Protein AF-A0A8T0Z1Q5-F1 (afdb_monomer)

Foldseek 3Di:
DPPDPPPPDDDDCPQDDDCVLQVPDDPQLVVLLVVVCVVPNSNVSSVCSVVDDNVVSSVVSVVSVVVVVVVVVVVVVVVVVVPDDDDD

Solvent-accessible surface area (backbone atoms only — not comparable to full-atom values): 5438 Å² total; per-residue (Å²): 136,86,82,73,81,74,79,82,76,90,87,81,66,90,38,67,83,52,69,85,79,48,74,86,55,51,72,73,37,47,52,34,42,61,49,46,25,73,75,68,34,42,58,54,48,44,50,48,56,73,74,41,53,76,70,52,47,50,50,53,20,52,53,48,46,55,49,50,53,51,50,54,52,49,53,52,49,52,55,60,69,64,62,73,79,85,85,130

Mean predicted aligned error: 11.69 Å

Secondary structure (DSSP, 8-state):
---------SSSTTS---GGG-TTS-HHHHHHHHHHHHHH-HHHHHHHHHHS-HHHHHHHHHHHHHHHHHHHHHHHHHHHHT------

Structure (mmCIF, N/CA/C/O backbone):
data_AF-A0A8T0Z1Q5-F1
#
_entry.id   AF-A0A8T0Z1Q5-F1
#
loop_
_atom_site.group_PDB
_atom_site.id
_atom_s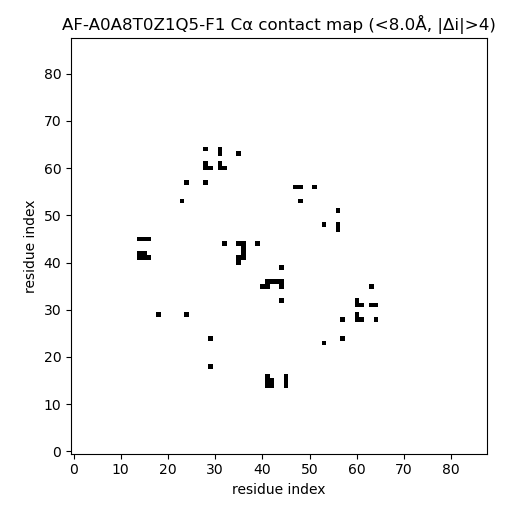ite.type_symbol
_atom_site.label_atom_id
_atom_site.label_alt_id
_atom_site.label_comp_id
_atom_site.label_asym_id
_atom_site.label_entity_id
_atom_site.label_seq_id
_atom_site.pdbx_PDB_ins_code
_atom_site.Cartn_x
_atom_site.Cartn_y
_atom_site.Cartn_z
_atom_site.occupancy
_atom_site.B_iso_or_equiv
_atom_site.auth_seq_id
_atom_site.auth_comp_id
_atom_site.auth_asym_id
_atom_site.auth_atom_id
_atom_site.pdbx_PDB_model_num
ATOM 1 N N . MET A 1 1 ? 30.165 -17.536 -25.019 1.00 48.53 1 MET A N 1
ATOM 2 C CA . MET A 1 1 ? 29.628 -17.254 -23.674 1.00 48.53 1 MET A CA 1
ATOM 3 C C . MET A 1 1 ? 28.172 -16.884 -23.871 1.00 48.53 1 MET A C 1
ATOM 5 O O . MET A 1 1 ? 27.878 -15.714 -24.052 1.00 48.53 1 MET A O 1
ATOM 9 N N . ASP A 1 2 ? 27.289 -17.877 -23.919 1.00 46.72 2 ASP A N 1
ATOM 10 C CA . ASP A 1 2 ? 25.844 -17.640 -23.894 1.00 46.72 2 ASP A CA 1
ATOM 11 C C . ASP A 1 2 ? 25.396 -17.781 -22.444 1.00 46.72 2 ASP A C 1
ATOM 13 O O . ASP A 1 2 ? 25.112 -18.871 -21.950 1.00 46.72 2 ASP A O 1
ATOM 17 N N . GLY A 1 3 ? 25.454 -16.665 -21.723 1.00 52.72 3 GLY A N 1
ATOM 18 C CA . GLY A 1 3 ? 24.820 -16.541 -20.421 1.00 52.72 3 GLY A CA 1
ATOM 19 C C . GLY A 1 3 ? 23.330 -16.352 -20.646 1.00 52.72 3 GLY A C 1
ATOM 20 O O . GLY A 1 3 ? 22.864 -15.222 -20.694 1.00 52.72 3 GLY A O 1
ATOM 21 N N . ASN A 1 4 ? 22.600 -17.450 -20.830 1.00 56.28 4 ASN A N 1
ATOM 22 C CA . ASN A 1 4 ? 21.147 -17.447 -20.750 1.00 56.28 4 ASN A CA 1
ATOM 23 C C . ASN A 1 4 ? 20.752 -16.975 -19.336 1.00 56.28 4 ASN A C 1
ATOM 25 O O . ASN A 1 4 ? 21.094 -17.671 -18.372 1.00 56.28 4 ASN A O 1
ATOM 29 N N . PRO A 1 5 ? 20.065 -15.832 -19.156 1.00 62.97 5 PRO A N 1
ATOM 30 C CA . PRO A 1 5 ? 19.400 -15.564 -17.898 1.00 62.97 5 PRO A CA 1
ATOM 31 C C . PRO A 1 5 ? 18.222 -16.534 -17.822 1.00 62.97 5 PRO A C 1
ATOM 33 O O . PRO A 1 5 ? 17.135 -16.247 -18.314 1.00 62.97 5 PRO A O 1
ATOM 36 N N . SER A 1 6 ? 18.450 -17.705 -17.221 1.00 53.81 6 SER A N 1
ATOM 37 C CA . SER A 1 6 ? 17.374 -18.541 -16.699 1.00 53.81 6 SER A CA 1
ATOM 38 C C . SER A 1 6 ? 16.511 -17.660 -15.803 1.00 53.81 6 SER A C 1
ATOM 40 O O . SER A 1 6 ? 16.843 -17.425 -14.642 1.00 53.81 6 SER A O 1
ATOM 42 N N . MET A 1 7 ? 15.418 -17.145 -16.366 1.00 54.50 7 MET A N 1
ATOM 43 C CA . MET A 1 7 ? 14.279 -16.622 -15.635 1.00 54.50 7 MET A CA 1
ATOM 44 C C . MET A 1 7 ? 13.825 -17.719 -14.675 1.00 54.50 7 MET A C 1
ATOM 46 O O . MET A 1 7 ? 13.163 -18.686 -15.053 1.00 54.50 7 MET A O 1
ATOM 50 N N . CYS A 1 8 ? 14.284 -17.613 -13.434 1.00 47.66 8 CYS A N 1
ATOM 51 C CA . CYS A 1 8 ? 13.963 -18.55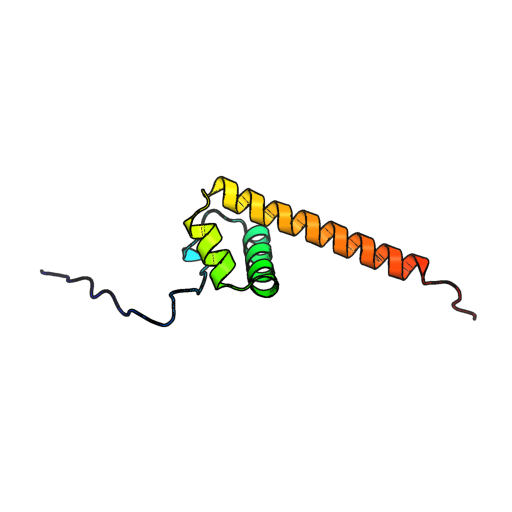1 -12.383 1.00 47.66 8 CYS A CA 1
ATOM 52 C C . CYS A 1 8 ? 12.517 -18.277 -11.941 1.00 47.66 8 CYS A C 1
ATOM 54 O O . CYS A 1 8 ? 12.272 -17.379 -11.145 1.00 47.66 8 CYS A O 1
ATOM 56 N N . GLY A 1 9 ? 11.584 -19.049 -12.507 1.00 44.69 9 GLY A N 1
ATOM 57 C CA . GLY A 1 9 ? 10.291 -19.397 -11.911 1.00 44.69 9 GLY A CA 1
ATOM 58 C C . GLY A 1 9 ? 9.093 -18.480 -12.204 1.00 44.69 9 GLY A C 1
ATOM 59 O O . GLY A 1 9 ? 9.079 -17.319 -11.807 1.00 44.69 9 GLY A O 1
ATOM 60 N N . PRO A 1 10 ? 8.008 -19.019 -12.787 1.00 67.06 10 PRO A N 1
ATOM 61 C CA . PRO A 1 10 ? 6.659 -18.523 -12.566 1.00 67.06 10 PRO A CA 1
ATOM 62 C C . PRO A 1 10 ? 5.981 -19.278 -11.403 1.00 67.06 10 PRO A C 1
ATOM 64 O O . PRO A 1 10 ? 5.998 -20.506 -11.381 1.00 67.06 10 PRO A O 1
ATOM 67 N N . SER A 1 11 ? 5.276 -18.532 -10.542 1.00 49.12 11 SER A N 1
ATOM 68 C CA . SER A 1 11 ? 4.223 -18.982 -9.596 1.00 49.12 11 SER A CA 1
ATOM 69 C C . SER A 1 11 ? 4.592 -19.171 -8.119 1.00 49.12 11 SER A C 1
ATOM 71 O O . SER A 1 11 ? 4.540 -20.270 -7.590 1.00 49.12 11 SER A O 1
ATOM 73 N N . GLU A 1 12 ? 4.845 -18.050 -7.443 1.00 46.50 12 GLU A N 1
ATOM 74 C CA . GLU A 1 12 ? 4.310 -17.760 -6.088 1.00 46.50 12 GLU A CA 1
ATOM 75 C C . GLU A 1 12 ? 4.337 -16.232 -5.834 1.00 46.50 12 GLU A C 1
ATOM 77 O O . GLU A 1 12 ? 3.536 -15.683 -5.089 1.00 46.50 12 GLU A O 1
ATOM 82 N N . SER A 1 13 ? 5.194 -15.520 -6.577 1.00 49.38 13 SER A N 1
ATOM 83 C CA . SER A 1 13 ? 5.487 -14.080 -6.497 1.00 49.38 13 SER A CA 1
ATOM 84 C C . SER A 1 13 ? 4.559 -13.141 -7.289 1.00 49.38 13 SER A C 1
ATOM 86 O O . SER A 1 13 ? 4.887 -11.972 -7.451 1.00 49.38 13 SER A O 1
ATOM 88 N N . ALA A 1 14 ? 3.427 -13.604 -7.833 1.00 54.34 14 ALA A N 1
ATOM 89 C CA . ALA A 1 14 ? 2.589 -12.764 -8.709 1.00 54.34 14 ALA A CA 1
ATOM 90 C C . ALA A 1 14 ? 1.861 -11.622 -7.966 1.00 54.34 14 ALA A C 1
ATOM 92 O O . ALA A 1 14 ? 1.366 -10.684 -8.597 1.00 54.34 14 ALA A O 1
ATOM 93 N N . THR A 1 15 ? 1.806 -11.709 -6.637 1.00 65.81 15 THR A N 1
ATOM 94 C CA . THR A 1 15 ? 1.204 -10.705 -5.755 1.00 65.81 15 THR A CA 1
ATOM 95 C C . THR A 1 15 ? 2.184 -10.105 -4.754 1.00 65.81 15 THR A C 1
ATOM 97 O O . THR A 1 15 ? 1.932 -8.987 -4.325 1.00 65.81 15 THR A O 1
ATOM 100 N N . HIS A 1 16 ? 3.304 -10.770 -4.440 1.00 79.88 16 HIS A N 1
ATOM 101 C CA . HIS A 1 16 ? 4.222 -10.319 -3.389 1.00 79.88 16 HIS A CA 1
ATOM 102 C C . HIS A 1 16 ? 4.930 -9.013 -3.762 1.00 79.88 16 HIS A C 1
ATOM 104 O O . HIS A 1 16 ? 5.714 -8.961 -4.710 1.00 79.88 16 HIS A O 1
ATOM 110 N N . ILE A 1 17 ? 4.666 -7.961 -2.985 1.00 83.75 17 ILE A N 1
ATOM 111 C CA . ILE A 1 17 ? 5.255 -6.634 -3.172 1.00 83.75 17 ILE A CA 1
ATOM 112 C C . ILE A 1 17 ? 6.545 -6.570 -2.358 1.00 83.75 17 ILE A C 1
ATOM 114 O O . ILE A 1 17 ? 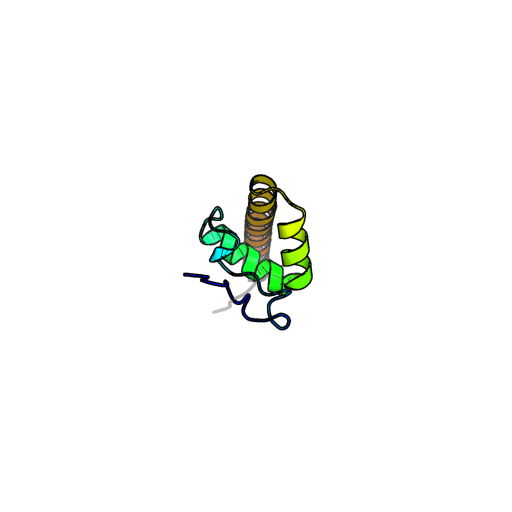6.519 -6.588 -1.130 1.00 83.75 17 ILE A O 1
ATOM 118 N N . SER A 1 18 ? 7.687 -6.475 -3.037 1.00 85.88 18 SER A N 1
ATOM 119 C CA . SER A 1 18 ? 8.987 -6.356 -2.374 1.00 85.88 18 SER A CA 1
ATOM 120 C C . SER A 1 18 ? 9.473 -4.909 -2.350 1.00 85.88 18 SER A C 1
ATOM 122 O O . SER A 1 18 ? 9.171 -4.119 -3.243 1.00 85.88 18 SER A O 1
ATOM 124 N N . ARG A 1 19 ? 10.301 -4.558 -1.359 1.00 84.88 19 ARG A N 1
ATOM 125 C CA . ARG A 1 19 ? 10.915 -3.221 -1.276 1.00 84.88 19 ARG A CA 1
ATOM 126 C C . ARG A 1 19 ? 11.738 -2.871 -2.522 1.00 84.88 19 ARG A C 1
ATOM 128 O O . ARG A 1 19 ? 11.833 -1.702 -2.883 1.00 84.88 19 ARG A O 1
ATOM 135 N N . ALA A 1 20 ? 12.306 -3.882 -3.179 1.00 83.19 20 ALA A N 1
ATOM 136 C CA . ALA A 1 20 ? 13.064 -3.729 -4.418 1.00 83.19 20 ALA A CA 1
ATOM 137 C C . ALA A 1 20 ? 12.191 -3.282 -5.604 1.00 83.19 20 ALA A C 1
ATOM 139 O O . ALA A 1 20 ? 12.709 -2.663 -6.529 1.00 83.19 20 ALA A O 1
ATOM 140 N N . ASP A 1 21 ? 10.884 -3.555 -5.556 1.00 80.38 21 ASP A N 1
ATOM 141 C CA . ASP A 1 21 ? 9.911 -3.156 -6.580 1.00 80.38 21 ASP A CA 1
ATOM 142 C C . ASP A 1 21 ? 9.551 -1.663 -6.479 1.00 80.38 21 ASP A C 1
ATOM 144 O O . ASP A 1 21 ? 9.119 -1.040 -7.445 1.00 80.38 21 ASP A O 1
ATOM 148 N N . CYS A 1 22 ? 9.751 -1.061 -5.301 1.00 83.69 22 CYS A N 1
ATOM 149 C CA . CYS A 1 22 ? 9.420 0.335 -5.024 1.00 83.69 22 CYS A CA 1
ATOM 150 C C . CYS A 1 22 ? 10.573 1.072 -4.315 1.00 83.69 22 CYS A C 1
ATOM 152 O O . CYS A 1 22 ? 10.415 1.480 -3.159 1.00 83.69 22 CYS A O 1
ATOM 154 N N . PRO A 1 23 ? 11.734 1.272 -4.970 1.00 84.88 23 PRO A N 1
ATOM 155 C CA . PRO A 1 23 ? 12.891 1.939 -4.365 1.00 84.88 23 PRO A CA 1
ATOM 156 C C . PRO A 1 23 ? 12.678 3.444 -4.133 1.00 84.88 23 PRO A C 1
ATOM 158 O O . PRO A 1 23 ? 13.404 4.052 -3.354 1.00 84.88 23 PRO A O 1
ATOM 161 N N . HIS A 1 24 ? 11.694 4.049 -4.804 1.00 87.12 24 HIS A N 1
ATOM 162 C CA . HIS A 1 24 ? 11.360 5.473 -4.705 1.00 87.12 24 HIS A CA 1
ATOM 163 C C . HIS A 1 24 ? 10.588 5.835 -3.439 1.00 87.12 24 HIS A C 1
ATOM 165 O O . HIS A 1 24 ? 10.659 6.979 -3.006 1.00 87.12 24 HIS A O 1
ATOM 171 N N . LEU A 1 25 ? 9.869 4.887 -2.837 1.00 87.94 25 LEU A N 1
ATOM 172 C CA . LEU A 1 25 ? 9.105 5.139 -1.615 1.00 87.94 25 LEU A CA 1
ATOM 173 C C . LEU A 1 25 ? 10.041 5.354 -0.424 1.00 87.94 25 LEU A C 1
ATOM 175 O O . LEU A 1 25 ? 11.085 4.713 -0.330 1.00 87.94 25 LEU A O 1
ATOM 179 N N . SER A 1 26 ? 9.656 6.195 0.524 1.00 91.06 26 SER A N 1
ATOM 180 C CA . SER A 1 26 ? 10.341 6.313 1.816 1.00 91.06 26 SER A CA 1
ATOM 181 C C . SER A 1 26 ? 9.930 5.168 2.753 1.00 91.06 26 SER A C 1
ATOM 183 O O . SER A 1 26 ? 8.887 4.549 2.551 1.00 91.06 26 SER A O 1
ATOM 185 N N . ASP A 1 27 ? 10.689 4.905 3.820 1.00 90.62 27 ASP A N 1
ATOM 186 C CA . ASP A 1 27 ? 10.310 3.917 4.849 1.00 90.62 27 ASP A CA 1
ATOM 187 C C . ASP A 1 27 ? 8.878 4.086 5.400 1.00 90.62 27 ASP A C 1
ATOM 189 O O . ASP A 1 27 ? 8.137 3.104 5.397 1.00 90.62 27 ASP A O 1
ATOM 193 N N . PRO A 1 28 ? 8.408 5.290 5.800 1.00 89.31 28 PRO A N 1
ATOM 194 C CA . PRO A 1 28 ? 7.030 5.448 6.277 1.00 89.31 28 PRO A CA 1
ATOM 195 C C . PRO A 1 28 ? 5.976 5.162 5.199 1.00 89.31 28 PRO A C 1
ATOM 197 O O . PRO A 1 28 ? 4.889 4.682 5.511 1.00 89.31 28 PRO A O 1
ATOM 200 N N . GLU A 1 29 ? 6.282 5.439 3.933 1.00 91.06 29 GLU A N 1
ATOM 201 C CA . GLU A 1 29 ? 5.377 5.178 2.810 1.00 91.06 29 GLU A CA 1
ATOM 202 C C . GLU A 1 29 ? 5.306 3.686 2.489 1.00 91.06 29 GLU A C 1
ATOM 204 O O . GLU A 1 29 ? 4.232 3.157 2.207 1.00 91.06 29 GLU A O 1
ATOM 209 N N . TRP A 1 30 ? 6.443 2.997 2.589 1.00 91.00 30 TRP A N 1
ATOM 210 C CA . TRP A 1 30 ? 6.507 1.549 2.470 1.00 91.00 30 TRP A CA 1
ATOM 211 C C . TRP A 1 30 ? 5.712 0.860 3.583 1.00 91.00 30 TRP A C 1
ATOM 213 O O . TRP A 1 30 ? 4.876 0.007 3.299 1.00 91.00 30 TRP A O 1
ATOM 223 N N . GLU A 1 31 ? 5.886 1.282 4.835 1.00 91.81 31 GLU A N 1
ATOM 224 C CA . GLU A 1 31 ? 5.105 0.775 5.971 1.00 91.81 31 GLU A CA 1
ATOM 225 C C . GLU A 1 31 ? 3.599 0.999 5.782 1.00 91.81 31 GLU A C 1
ATOM 227 O O . GLU A 1 31 ? 2.782 0.120 6.065 1.00 91.81 31 GLU A O 1
ATOM 232 N N . ALA A 1 32 ? 3.215 2.162 5.256 1.00 91.62 32 ALA A N 1
ATOM 233 C CA . ALA A 1 32 ? 1.829 2.469 4.931 1.00 91.62 32 ALA A CA 1
ATOM 234 C C . ALA A 1 32 ? 1.268 1.551 3.842 1.00 91.62 32 ALA A C 1
ATOM 236 O O . ALA A 1 32 ? 0.137 1.085 3.968 1.00 91.62 32 ALA A O 1
ATOM 237 N N . LEU A 1 33 ? 2.053 1.242 2.807 1.00 90.00 33 LEU A N 1
ATOM 238 C CA . LEU A 1 33 ? 1.661 0.256 1.805 1.00 90.00 33 LEU A CA 1
ATOM 239 C C . LEU A 1 33 ? 1.531 -1.141 2.403 1.00 90.00 33 LEU A C 1
ATOM 241 O O . LEU A 1 33 ? 0.537 -1.799 2.124 1.00 90.00 33 LEU A O 1
ATOM 245 N N . GLN A 1 34 ? 2.458 -1.574 3.262 1.00 90.56 34 GLN A N 1
ATOM 246 C CA . GLN A 1 34 ? 2.352 -2.867 3.950 1.00 90.56 34 GLN A CA 1
ATOM 247 C C . GLN A 1 34 ? 1.105 -2.955 4.841 1.00 90.56 34 GLN A C 1
ATOM 249 O O . GLN A 1 34 ? 0.521 -4.018 5.002 1.00 90.56 34 GLN A O 1
ATOM 254 N N . ARG A 1 35 ? 0.642 -1.846 5.417 1.00 90.88 35 ARG A N 1
ATOM 255 C CA . ARG A 1 35 ? -0.656 -1.815 6.110 1.00 90.88 35 ARG A CA 1
ATOM 256 C C . ARG A 1 35 ? -1.823 -1.793 5.133 1.00 90.88 35 ARG A C 1
ATOM 258 O O . ARG A 1 35 ? -2.835 -2.441 5.359 1.00 90.88 35 ARG A O 1
ATOM 265 N N . LEU A 1 36 ? -1.701 -1.082 4.019 1.00 90.94 36 LEU A N 1
ATOM 266 C CA . LEU A 1 36 ? -2.732 -1.085 2.990 1.00 90.94 36 LEU A CA 1
ATOM 267 C C . LEU A 1 36 ? -2.931 -2.497 2.407 1.00 90.94 36 LEU A C 1
ATOM 269 O O . LEU A 1 36 ? -4.074 -2.888 2.172 1.00 90.94 36 LEU A O 1
ATOM 273 N N . THR A 1 37 ? -1.867 -3.297 2.258 1.00 91.50 37 THR A N 1
ATOM 274 C CA . THR A 1 37 ? -1.976 -4.702 1.827 1.00 91.50 37 THR A CA 1
ATOM 275 C C . THR A 1 37 ? -2.740 -5.557 2.836 1.00 91.50 37 THR A C 1
ATOM 277 O O . THR A 1 37 ? -3.459 -6.458 2.412 1.00 91.50 37 THR A O 1
ATOM 280 N N . THR A 1 38 ? -2.676 -5.275 4.143 1.00 89.81 38 THR A N 1
ATOM 281 C CA . THR A 1 38 ? -3.505 -5.991 5.131 1.00 89.81 38 THR A CA 1
ATOM 282 C C . THR A 1 38 ? -4.967 -5.547 5.105 1.00 89.81 38 THR A C 1
ATOM 284 O O . THR A 1 38 ? -5.848 -6.357 5.382 1.00 89.81 38 THR A O 1
ATOM 287 N N . VAL A 1 39 ? -5.247 -4.291 4.735 1.00 89.12 39 VAL A N 1
ATOM 288 C CA . VAL A 1 39 ? -6.613 -3.743 4.673 1.00 89.12 39 VAL A CA 1
ATOM 289 C C . VAL A 1 39 ? -7.371 -4.199 3.423 1.00 89.12 39 VAL A C 1
ATOM 291 O O . VAL A 1 39 ? -8.526 -4.606 3.534 1.00 89.12 39 VAL A O 1
ATOM 294 N N . ILE A 1 40 ? -6.759 -4.108 2.234 1.00 90.06 40 ILE A N 1
ATOM 295 C CA . ILE A 1 40 ? -7.432 -4.406 0.949 1.00 90.06 40 ILE A CA 1
ATOM 296 C C . ILE A 1 40 ? -6.874 -5.631 0.217 1.00 90.06 40 ILE A C 1
ATOM 298 O O . ILE A 1 40 ? -7.392 -6.014 -0.831 1.00 90.06 40 ILE A O 1
ATOM 302 N N . GLY A 1 41 ? -5.835 -6.257 0.761 1.00 89.75 41 GLY A N 1
ATOM 303 C CA . GLY A 1 41 ? -5.160 -7.392 0.151 1.00 89.75 41 GLY A CA 1
ATOM 304 C C . GLY A 1 41 ? -3.982 -6.979 -0.727 1.00 89.75 41 GLY A C 1
ATOM 305 O O . GLY A 1 41 ? -4.008 -5.985 -1.456 1.00 89.75 41 GLY A O 1
ATOM 306 N N . GLU A 1 42 ? -2.945 -7.807 -0.694 1.00 89.62 42 GLU A N 1
ATOM 307 C CA . GLU A 1 42 ? -1.711 -7.594 -1.444 1.00 89.62 42 GLU A CA 1
ATOM 308 C C . GLU A 1 42 ? -1.940 -7.543 -2.963 1.00 89.62 42 GLU A C 1
ATOM 310 O O . GLU A 1 42 ? -1.418 -6.663 -3.640 1.00 89.62 42 GLU A O 1
ATOM 315 N N . ALA A 1 43 ? -2.812 -8.403 -3.498 1.00 87.44 43 ALA A N 1
ATOM 316 C CA . ALA A 1 43 ? -3.146 -8.429 -4.923 1.00 87.44 43 ALA A CA 1
ATOM 317 C C . ALA A 1 43 ? -3.739 -7.106 -5.437 1.00 87.44 43 ALA A C 1
ATOM 319 O O . ALA A 1 43 ? -3.450 -6.681 -6.562 1.00 87.44 43 ALA A O 1
ATOM 320 N N . ALA A 1 44 ? -4.563 -6.450 -4.615 1.00 89.19 44 ALA A N 1
ATOM 321 C CA . ALA A 1 44 ? -5.161 -5.168 -4.954 1.00 89.19 44 ALA A CA 1
ATOM 322 C C . ALA A 1 44 ? -4.094 -4.069 -4.972 1.00 89.19 44 ALA A C 1
ATOM 324 O O . ALA A 1 44 ? -4.002 -3.327 -5.949 1.00 89.19 44 ALA A O 1
ATOM 325 N N . VAL A 1 45 ? -3.232 -4.021 -3.951 1.00 89.38 45 VAL A N 1
ATOM 326 C CA . VAL A 1 45 ? -2.129 -3.051 -3.891 1.00 89.38 45 VAL A CA 1
ATOM 327 C C . VAL A 1 45 ? -1.129 -3.279 -5.027 1.00 89.38 45 VAL A C 1
ATOM 329 O O . VAL A 1 45 ? -0.763 -2.324 -5.702 1.00 89.38 45 VAL A O 1
ATOM 332 N N . ALA A 1 46 ? -0.754 -4.524 -5.326 1.00 87.94 46 ALA A N 1
ATOM 333 C CA . ALA A 1 46 ? 0.144 -4.854 -6.434 1.00 87.94 46 ALA A CA 1
ATOM 334 C C . ALA A 1 46 ? -0.438 -4.413 -7.787 1.00 87.94 46 ALA A 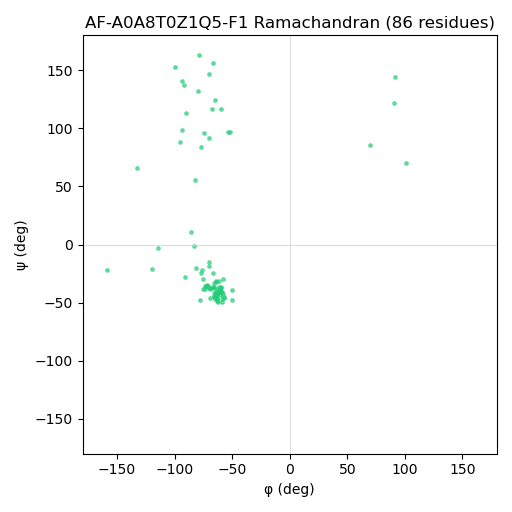C 1
ATOM 336 O O . ALA A 1 46 ? 0.274 -3.899 -8.650 1.00 87.94 46 ALA A O 1
ATOM 337 N N . THR A 1 47 ? -1.754 -4.560 -7.964 1.00 87.62 47 THR A N 1
ATOM 338 C CA . THR A 1 47 ? -2.453 -4.056 -9.152 1.00 87.62 47 THR A CA 1
ATOM 339 C C . THR A 1 47 ? -2.421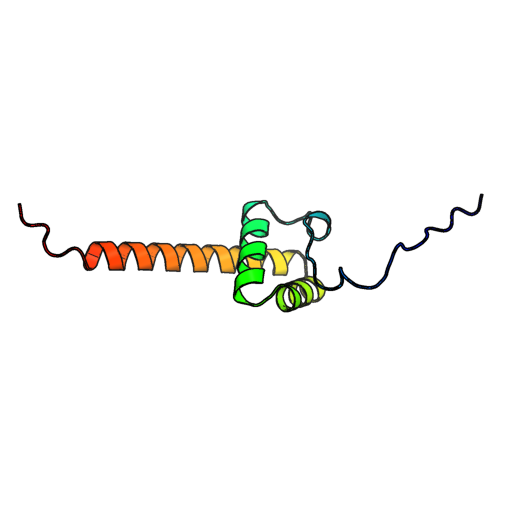 -2.530 -9.205 1.00 87.62 47 THR A C 1
ATOM 341 O O . THR A 1 47 ? -2.105 -1.977 -10.255 1.00 87.62 47 THR A O 1
ATOM 344 N N . MET A 1 48 ? -2.672 -1.849 -8.082 1.00 88.88 48 MET A N 1
ATOM 345 C CA . MET A 1 48 ? -2.580 -0.389 -7.999 1.00 88.88 48 MET A CA 1
ATOM 346 C C . MET A 1 48 ? -1.178 0.099 -8.366 1.00 88.88 48 MET A C 1
ATOM 348 O O . MET A 1 48 ? -1.057 0.947 -9.243 1.00 88.88 48 MET A O 1
ATOM 352 N N . LEU A 1 49 ? -0.120 -0.471 -7.784 1.00 86.19 49 LEU A N 1
ATOM 353 C CA . LEU A 1 49 ? 1.264 -0.097 -8.100 1.00 86.19 49 LEU A CA 1
ATOM 354 C C . LEU A 1 49 ? 1.598 -0.327 -9.581 1.00 86.19 49 LEU A C 1
ATOM 356 O O . LEU A 1 49 ? 2.259 0.506 -10.191 1.00 86.19 49 LEU A O 1
ATOM 360 N N . ARG A 1 50 ? 1.077 -1.396 -10.199 1.00 85.69 50 ARG A N 1
ATOM 361 C CA . ARG A 1 50 ? 1.256 -1.653 -11.638 1.00 85.69 50 ARG A CA 1
ATOM 362 C C . ARG A 1 50 ? 0.577 -0.602 -12.524 1.00 85.69 50 ARG A C 1
ATOM 364 O O . ARG A 1 50 ? 1.053 -0.340 -13.624 1.00 85.69 50 ARG A O 1
ATOM 371 N N . THR A 1 51 ? -0.551 -0.048 -12.083 1.00 88.44 51 THR A N 1
ATOM 372 C CA . THR A 1 51 ? -1.332 0.936 -12.857 1.00 88.44 51 THR A CA 1
ATOM 373 C C . THR A 1 51 ? -0.947 2.386 -12.587 1.00 88.44 51 THR A C 1
ATOM 375 O O . THR A 1 51 ? -1.142 3.232 -13.453 1.00 88.44 51 THR A O 1
ATOM 378 N N . LEU A 1 52 ? -0.441 2.674 -11.389 1.00 88.44 52 LEU A N 1
ATOM 379 C CA . LEU A 1 52 ? -0.161 4.021 -10.910 1.00 88.44 52 LEU A CA 1
ATOM 380 C C . LEU A 1 52 ? 1.291 4.408 -11.185 1.00 88.44 52 LEU A C 1
ATOM 382 O O . LEU A 1 52 ? 2.214 3.621 -10.972 1.00 88.44 52 LEU A O 1
ATOM 386 N N . SER A 1 53 ? 1.498 5.662 -11.576 1.00 88.44 53 SER A N 1
ATOM 387 C CA . SER A 1 53 ? 2.825 6.260 -11.724 1.00 88.44 53 SER A CA 1
ATOM 388 C C . SER A 1 53 ? 3.517 6.390 -10.359 1.00 88.44 53 SER A C 1
ATOM 390 O O . SER A 1 53 ? 2.827 6.546 -9.351 1.00 88.44 53 SER A O 1
ATOM 392 N N . PRO A 1 54 ? 4.860 6.446 -10.278 1.00 85.38 54 PRO A N 1
ATOM 393 C CA . PRO A 1 54 ? 5.577 6.580 -9.002 1.00 85.38 54 PRO A CA 1
ATOM 394 C C . PRO A 1 54 ? 5.060 7.724 -8.110 1.00 85.38 54 PRO A C 1
ATOM 396 O O . PRO A 1 54 ? 4.897 7.560 -6.904 1.00 85.38 54 PRO A O 1
ATOM 399 N N . THR A 1 55 ? 4.711 8.868 -8.705 1.00 89.25 55 THR A N 1
ATOM 400 C CA . THR A 1 55 ? 4.120 10.017 -7.997 1.00 89.25 55 THR A CA 1
ATOM 401 C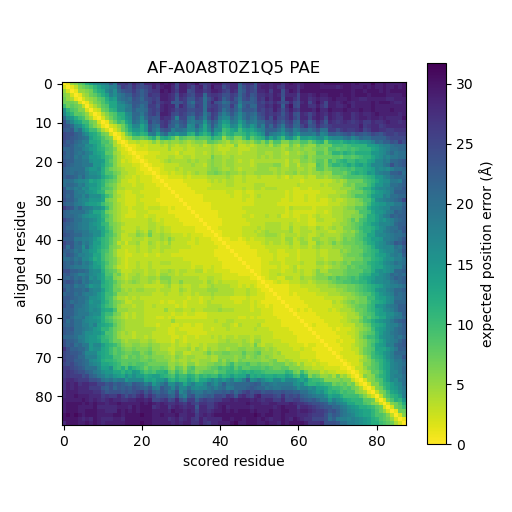 C . THR A 1 55 ? 2.729 9.725 -7.431 1.00 89.25 55 THR A C 1
ATOM 403 O O . THR A 1 55 ? 2.388 10.182 -6.343 1.00 89.25 55 THR A O 1
ATOM 406 N N . GLU A 1 56 ? 1.915 8.952 -8.145 1.00 90.38 56 GLU A N 1
ATOM 407 C CA . GLU A 1 56 ? 0.583 8.558 -7.686 1.00 90.38 56 GLU A CA 1
ATOM 408 C C . GLU A 1 56 ? 0.674 7.520 -6.563 1.00 90.38 56 GLU A C 1
ATOM 410 O O . GLU A 1 56 ? -0.094 7.584 -5.605 1.00 90.38 56 GLU A O 1
ATOM 415 N N . GLN A 1 57 ? 1.656 6.616 -6.624 1.00 90.25 57 GLN A N 1
ATOM 416 C CA . GLN A 1 57 ? 1.936 5.660 -5.549 1.00 90.25 57 GLN A CA 1
ATOM 417 C C . GLN A 1 57 ? 2.306 6.377 -4.242 1.00 90.25 57 GLN A C 1
ATOM 419 O O . GLN A 1 57 ? 1.761 6.044 -3.188 1.00 90.25 57 GLN A O 1
ATOM 424 N N . HIS A 1 58 ? 3.150 7.413 -4.316 1.00 89.88 58 HIS A N 1
ATOM 425 C CA . HIS A 1 58 ? 3.425 8.303 -3.181 1.00 89.88 58 HIS A CA 1
ATOM 426 C C . HIS A 1 58 ? 2.144 8.948 -2.643 1.00 89.88 58 HIS A C 1
ATOM 428 O O . HIS A 1 58 ? 1.896 8.946 -1.439 1.00 89.88 58 HIS A O 1
ATOM 434 N N . GLY A 1 59 ? 1.286 9.453 -3.534 1.00 91.12 59 GLY A N 1
ATOM 435 C CA . GLY A 1 59 ? -0.004 10.029 -3.154 1.00 91.12 59 GLY A CA 1
ATOM 436 C C . GLY A 1 59 ? -0.898 9.049 -2.389 1.00 91.12 59 GLY A C 1
ATOM 437 O O . GLY A 1 59 ? -1.491 9.422 -1.376 1.00 91.12 59 GLY A O 1
ATOM 438 N N . VAL A 1 60 ? -0.956 7.786 -2.823 1.00 90.00 60 VAL A N 1
ATOM 439 C CA . VAL A 1 60 ? -1.706 6.721 -2.137 1.00 90.00 60 VAL A CA 1
ATOM 440 C C . VAL A 1 60 ? -1.121 6.432 -0.755 1.00 90.00 60 VAL A C 1
ATOM 442 O O . VAL A 1 60 ? -1.873 6.383 0.220 1.00 90.00 60 VAL A O 1
ATOM 445 N N . ALA A 1 61 ? 0.202 6.288 -0.646 1.00 91.00 61 ALA A N 1
ATOM 446 C CA . ALA A 1 61 ? 0.865 6.020 0.626 1.00 91.00 61 ALA A CA 1
ATOM 447 C C . ALA A 1 61 ? 0.669 7.174 1.625 1.00 91.00 61 ALA A C 1
ATOM 449 O O . ALA A 1 61 ? 0.224 6.955 2.752 1.00 91.00 61 ALA A O 1
ATOM 450 N N . LEU A 1 62 ? 0.906 8.418 1.199 1.00 91.44 62 LEU A N 1
ATOM 451 C CA . LEU A 1 62 ? 0.703 9.610 2.028 1.00 91.44 62 LEU A CA 1
ATOM 452 C C . LEU A 1 62 ? -0.765 9.786 2.431 1.00 91.44 62 LEU A C 1
ATOM 454 O O . LEU A 1 62 ? -1.056 10.083 3.590 1.00 91.44 62 LEU A O 1
ATOM 458 N N . GLY A 1 63 ? -1.700 9.560 1.504 1.00 92.44 63 GLY A N 1
ATOM 459 C CA . GLY A 1 63 ? -3.133 9.600 1.789 1.00 92.44 63 GLY A CA 1
ATOM 460 C C . GLY A 1 63 ? -3.541 8.572 2.844 1.00 92.44 63 GLY A C 1
ATOM 461 O O . GLY A 1 63 ? -4.317 8.889 3.750 1.00 92.44 63 GLY A O 1
ATOM 462 N N . PHE A 1 64 ? -2.972 7.366 2.777 1.00 91.44 64 PHE A N 1
ATOM 463 C CA . PHE A 1 64 ? -3.192 6.329 3.779 1.00 91.44 64 PHE A CA 1
ATOM 464 C C . PHE A 1 64 ? -2.618 6.719 5.147 1.00 91.44 64 PHE A C 1
ATOM 466 O O . PHE A 1 64 ? -3.329 6.620 6.143 1.00 91.44 64 PHE A O 1
ATOM 473 N N . ILE A 1 65 ? -1.392 7.249 5.206 1.00 92.50 65 ILE A N 1
ATOM 474 C CA . ILE A 1 65 ? -0.766 7.718 6.456 1.00 92.50 65 ILE A CA 1
ATOM 475 C C . ILE 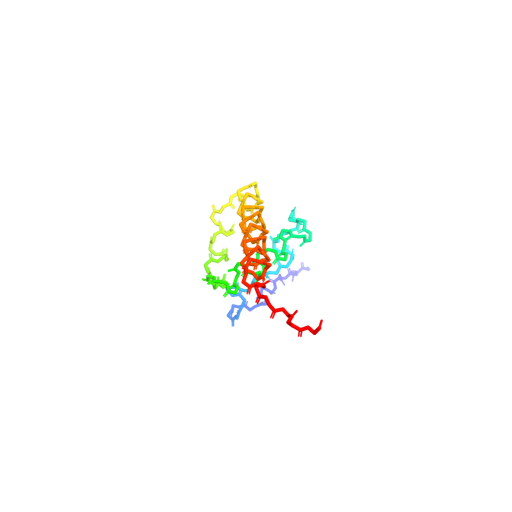A 1 65 ? -1.601 8.816 7.119 1.00 92.50 65 ILE A C 1
ATOM 477 O O . ILE A 1 65 ? -1.853 8.766 8.320 1.00 92.50 65 ILE A O 1
ATOM 481 N N . VAL A 1 66 ? -2.043 9.820 6.357 1.00 92.88 66 VAL A N 1
ATOM 482 C CA . VAL A 1 66 ? -2.852 10.924 6.898 1.00 92.88 66 VAL A CA 1
ATOM 483 C C . VAL A 1 66 ? -4.198 10.411 7.412 1.00 92.88 66 VAL A C 1
ATOM 485 O O . VAL A 1 66 ? -4.656 10.843 8.472 1.00 92.88 66 VAL A O 1
ATOM 488 N N . LYS A 1 67 ? -4.821 9.469 6.693 1.00 90.25 67 LYS A N 1
ATOM 489 C CA . LYS A 1 67 ? -6.056 8.812 7.133 1.00 90.25 67 LYS A CA 1
ATOM 490 C C . LYS A 1 67 ? -5.843 8.033 8.434 1.00 90.25 67 LYS A C 1
ATOM 492 O O . LYS A 1 67 ? -6.612 8.239 9.367 1.00 90.25 67 LYS A O 1
ATOM 497 N N . GLU A 1 68 ? -4.805 7.202 8.508 1.00 87.81 68 GLU A N 1
ATOM 498 C CA . GLU A 1 68 ? -4.429 6.440 9.709 1.00 87.81 68 GLU A CA 1
ATOM 499 C C . GLU A 1 68 ? -4.181 7.362 10.906 1.00 87.81 68 GLU A C 1
ATOM 501 O O . GLU A 1 68 ? -4.703 7.128 11.990 1.00 87.81 68 GLU A O 1
ATOM 506 N N . GLN A 1 69 ? -3.440 8.459 10.721 1.00 88.38 69 GLN A N 1
ATOM 507 C CA . GLN A 1 69 ? -3.195 9.413 11.805 1.00 88.38 69 GLN A CA 1
ATOM 508 C C . GLN A 1 69 ? -4.479 10.081 12.297 1.00 88.38 69 GLN A C 1
ATOM 510 O O . GLN A 1 69 ? -4.647 10.295 13.497 1.00 88.38 69 GLN A O 1
ATOM 515 N N . ARG A 1 70 ? -5.404 10.404 11.386 1.00 90.06 70 ARG A N 1
ATOM 516 C CA . ARG A 1 70 ? -6.705 10.966 11.757 1.00 90.06 70 ARG A CA 1
ATOM 517 C C . ARG A 1 70 ? -7.552 9.958 12.533 1.00 90.06 70 ARG A C 1
ATOM 519 O O . ARG A 1 70 ? -8.189 10.351 13.508 1.00 90.06 70 ARG A O 1
ATOM 526 N N . ASP A 1 71 ? -7.560 8.698 12.111 1.00 86.88 71 ASP A N 1
ATOM 527 C CA . ASP A 1 71 ? -8.267 7.621 12.808 1.00 86.88 71 ASP A CA 1
ATOM 528 C C . ASP A 1 71 ? -7.682 7.394 14.211 1.00 86.88 71 ASP A C 1
ATOM 530 O O . ASP A 1 71 ? -8.408 7.442 15.204 1.00 86.88 71 ASP A O 1
ATOM 534 N N . ALA A 1 72 ? -6.352 7.328 14.320 1.00 84.25 72 ALA A N 1
ATOM 535 C CA . ALA A 1 72 ? -5.647 7.220 15.595 1.00 84.25 72 ALA A CA 1
ATOM 536 C C . ALA A 1 72 ? -5.937 8.406 16.537 1.00 84.25 72 ALA A C 1
ATOM 538 O O . ALA A 1 72 ? -6.152 8.211 17.738 1.00 84.25 72 ALA A O 1
ATOM 539 N N . ALA A 1 73 ? -5.995 9.634 16.005 1.00 82.62 73 ALA A N 1
ATOM 540 C CA . ALA A 1 73 ? -6.361 10.837 16.759 1.00 82.62 73 ALA A CA 1
ATOM 541 C C . ALA A 1 73 ? -7.838 10.827 17.215 1.00 82.62 73 ALA A C 1
ATOM 543 O O . ALA A 1 73 ? -8.173 11.255 18.325 1.00 82.62 73 ALA A O 1
ATOM 544 N N . ALA A 1 74 ? -8.746 10.310 16.382 1.00 81.38 74 ALA A N 1
ATOM 545 C CA . ALA A 1 74 ? -10.155 10.155 16.737 1.00 81.38 74 ALA A CA 1
ATOM 546 C C . ALA A 1 74 ? -10.362 9.067 17.809 1.00 81.38 74 ALA A C 1
ATOM 548 O O . ALA A 1 74 ? -11.145 9.258 18.747 1.00 81.38 74 ALA A O 1
ATOM 549 N N . ALA A 1 75 ? -9.615 7.963 17.729 1.00 77.75 75 ALA A N 1
ATOM 550 C CA . ALA A 1 75 ? -9.625 6.893 18.723 1.00 77.75 75 ALA A CA 1
ATOM 551 C C . ALA A 1 75 ? -9.116 7.374 20.094 1.00 77.75 75 ALA A C 1
ATOM 553 O O . ALA A 1 75 ? -9.724 7.070 21.125 1.00 77.75 75 ALA A O 1
ATOM 554 N N . THR A 1 76 ? -8.055 8.190 20.117 1.00 73.56 76 THR A N 1
ATOM 555 C CA . THR A 1 76 ? -7.540 8.812 21.355 1.00 73.56 76 THR A CA 1
ATOM 556 C C . THR A 1 76 ? -8.518 9.825 21.951 1.00 73.56 76 THR A C 1
ATOM 558 O O . THR A 1 76 ? -8.685 9.879 23.166 1.00 73.56 76 THR A O 1
ATOM 561 N N . THR A 1 77 ? -9.242 10.584 21.125 1.00 59.56 77 THR A N 1
ATOM 562 C CA . THR A 1 77 ? -10.250 11.542 21.621 1.00 59.56 77 THR A CA 1
ATOM 563 C C . THR A 1 77 ? -11.495 10.838 22.178 1.00 59.56 77 THR A C 1
ATOM 565 O O . THR A 1 77 ? -12.065 11.283 23.174 1.00 59.56 77 THR A O 1
ATOM 568 N N . THR A 1 78 ? -11.896 9.707 21.588 1.00 54.88 78 THR A N 1
ATOM 569 C CA . THR A 1 78 ? -13.034 8.895 22.059 1.00 54.88 78 THR A CA 1
ATOM 570 C C . THR A 1 78 ? -12.720 8.182 23.377 1.00 54.88 78 THR A C 1
ATOM 572 O O . THR A 1 78 ? -13.583 8.096 24.250 1.00 54.88 78 THR A O 1
ATOM 575 N N . THR A 1 79 ? -11.476 7.732 23.569 1.00 52.06 79 THR A N 1
ATOM 576 C CA . THR A 1 79 ? -11.014 7.160 24.847 1.00 52.06 79 THR A CA 1
ATOM 577 C C . THR A 1 79 ? -10.803 8.229 25.921 1.00 52.06 79 THR A C 1
ATOM 579 O O . THR A 1 79 ? -11.164 7.992 27.071 1.00 52.06 79 THR A O 1
ATOM 582 N N . ALA A 1 80 ? -10.333 9.429 25.563 1.00 52.56 80 ALA A N 1
ATOM 583 C CA . ALA A 1 80 ? -10.245 10.554 26.498 1.00 52.56 80 ALA A CA 1
ATOM 584 C C . ALA A 1 80 ? -11.625 11.120 26.896 1.00 52.56 80 ALA A C 1
ATOM 586 O O . ALA A 1 80 ? -11.829 11.459 28.058 1.00 52.56 80 ALA A O 1
ATOM 587 N N . SER A 1 81 ? -12.597 11.178 25.975 1.00 51.06 81 SER A N 1
ATOM 588 C CA . SER A 1 81 ? -13.966 11.648 26.270 1.00 51.06 81 SER A CA 1
ATOM 589 C C . SER A 1 81 ? -14.866 10.585 26.909 1.00 51.06 81 SER A C 1
ATOM 591 O O . SER A 1 81 ? -15.837 10.941 27.569 1.00 51.06 81 SER A O 1
ATOM 593 N N . SER A 1 82 ? -14.547 9.292 26.774 1.00 51.88 82 SER A N 1
ATOM 594 C CA . SER A 1 82 ? -15.235 8.217 27.519 1.00 51.88 82 SER A CA 1
ATOM 595 C C . SER A 1 82 ? -14.677 8.015 28.935 1.00 51.88 82 SER A C 1
ATOM 597 O O . SER A 1 82 ? -15.199 7.205 29.696 1.00 51.88 82 SER A O 1
ATOM 599 N N . GLY A 1 83 ? -13.652 8.779 29.321 1.00 50.62 83 GLY A N 1
ATOM 600 C CA . GLY A 1 83 ? -13.109 8.837 30.675 1.00 50.62 83 GLY A CA 1
ATOM 601 C C . GLY A 1 83 ? -13.897 9.759 31.607 1.00 50.62 83 GLY A C 1
ATOM 602 O O . GLY A 1 83 ? -13.318 10.652 32.218 1.00 50.62 83 GLY A O 1
ATOM 603 N N . THR A 1 84 ? -15.207 9.551 31.760 1.00 53.81 84 THR A N 1
ATOM 604 C CA . THR A 1 84 ? -15.888 9.992 32.987 1.00 53.81 84 THR A CA 1
ATOM 605 C C . THR A 1 84 ? -15.606 8.954 34.080 1.00 53.81 84 THR A C 1
ATOM 607 O O . THR A 1 84 ? -15.790 7.763 33.866 1.00 53.81 84 THR A O 1
ATOM 610 N N . THR A 1 85 ? -15.204 9.440 35.261 1.00 52.72 85 THR A N 1
ATOM 611 C CA . THR A 1 85 ? -15.113 8.756 36.568 1.00 52.72 85 THR A CA 1
ATOM 612 C C . THR A 1 85 ? -14.038 7.669 36.764 1.00 52.72 85 THR A C 1
ATOM 614 O O . THR A 1 85 ? -14.308 6.475 36.779 1.00 52.72 85 THR A O 1
ATOM 617 N N . ALA A 1 86 ? -12.829 8.094 37.142 1.00 45.19 86 ALA A N 1
ATOM 618 C CA . ALA A 1 86 ? -12.084 7.373 38.175 1.00 45.19 86 ALA A CA 1
ATOM 619 C C . ALA A 1 86 ? -12.398 8.043 39.522 1.00 45.19 86 ALA A C 1
ATOM 621 O O . ALA A 1 86 ? -11.873 9.111 39.830 1.00 45.19 86 ALA A O 1
ATOM 622 N N . ARG A 1 87 ? -13.328 7.456 40.290 1.00 54.00 87 ARG A N 1
ATOM 623 C CA . ARG A 1 87 ? -13.390 7.686 41.741 1.00 54.00 87 ARG A CA 1
ATOM 624 C C . ARG A 1 87 ? -12.116 7.103 42.348 1.00 54.00 87 ARG A C 1
ATOM 626 O O . ARG A 1 87 ? -11.930 5.901 42.178 1.00 54.00 87 ARG A O 1
ATOM 633 N N . VAL A 1 88 ? -11.344 7.901 43.086 1.00 54.38 88 VAL A 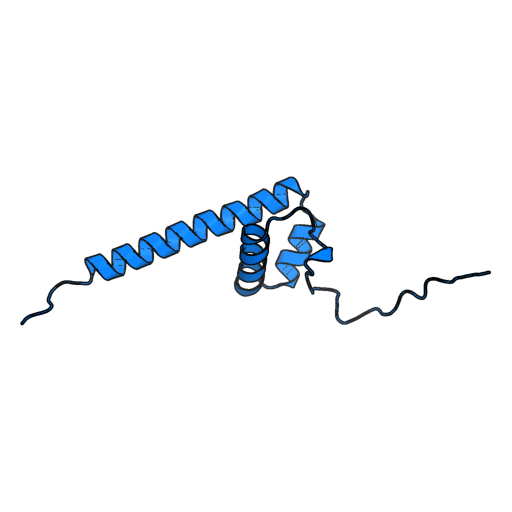N 1
ATOM 634 C CA . VAL A 1 88 ? -10.812 7.574 44.426 1.00 54.38 88 VAL A CA 1
ATOM 635 C C . VAL A 1 88 ? -10.645 8.882 45.187 1.00 54.38 88 VAL A C 1
ATOM 637 O O . VAL A 1 88 ? -10.112 9.832 44.575 1.00 54.38 88 VAL A O 1
#

Radius of gyration: 19.94 Å; Cα contacts (8 Å, |Δi|>4): 36; chains: 1; bounding box: 46×31×68 Å

Organism: NCBI:txid29920

pLDDT: mean 77.29, std 16.71, range [44.69, 92.88]

Sequence (88 aa):
MDGNPSMCGPSESATHISRADCPHLSDPEWEALQRLTTVIGEAAVATMLR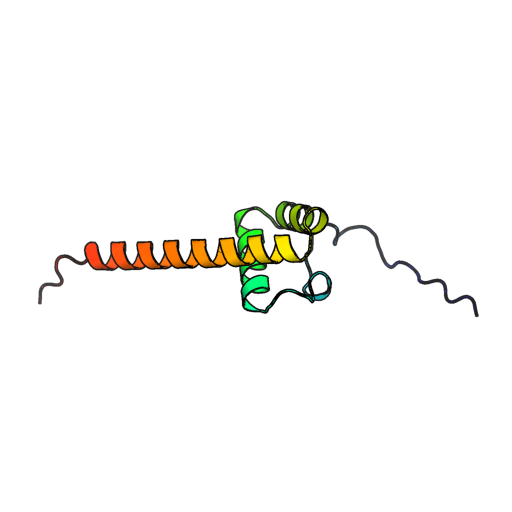TLSPTEQHGVALGFIVKEQRDAAAATTTTASSGTTARV